Protein AF-A0A957LG34-F1 (afdb_monomer_lite)

Radius of gyration: 26.63 Å; chains: 1; bounding box: 62×28×71 Å

Foldseek 3Di:
DDQDDLVNLLVLLVVLAPDDPVVSVVVSVVVSVVLVVQLVVQVVVVDDSRRSSVVSSVVVPSPVVSVVVCVVPVVQPVVLVVCLVVVLVVLLVVVVVLQADPVRDGDDPVVSVPDPVNVVSVVCLVCVLVPRDPPSVVSCVVSVVSVVVSCCVSVPPPPDPD

Structure (mmCIF, N/CA/C/O backbone):
data_AF-A0A957LG34-F1
#
_entry.id   AF-A0A957LG34-F1
#
loop_
_atom_site.group_PDB
_atom_site.id
_atom_site.type_symbol
_atom_site.label_atom_id
_atom_site.label_alt_id
_atom_site.label_comp_id
_atom_site.label_asym_id
_atom_site.label_entity_id
_atom_site.label_seq_id
_atom_site.pdbx_PDB_ins_code
_atom_site.Cartn_x
_atom_site.Cartn_y
_atom_site.Cartn_z
_atom_site.occupancy
_atom_site.B_iso_or_equiv
_atom_site.auth_seq_id
_atom_site.auth_comp_id
_atom_site.auth_asym_id
_atom_site.auth_atom_id
_atom_site.pdbx_PDB_model_num
ATOM 1 N N . MET A 1 1 ? -19.732 -14.145 37.091 1.00 44.47 1 MET A N 1
ATOM 2 C CA . MET A 1 1 ? -19.958 -13.453 35.806 1.00 44.47 1 MET A CA 1
ATOM 3 C C . MET A 1 1 ? -18.801 -12.486 35.642 1.00 44.47 1 MET A C 1
ATOM 5 O O . MET A 1 1 ? -18.529 -11.758 36.591 1.00 44.47 1 MET A O 1
ATOM 9 N N . SER A 1 2 ? -18.022 -12.594 34.565 1.00 56.72 2 SER A N 1
ATOM 10 C CA . SER A 1 2 ? -16.926 -11.653 34.304 1.00 56.72 2 SER A CA 1
ATOM 11 C C . SER A 1 2 ? -17.531 -10.312 33.908 1.00 56.72 2 SER A C 1
ATOM 13 O O . SER A 1 2 ? -18.370 -10.292 33.012 1.00 56.72 2 SER A O 1
ATOM 15 N N . ARG A 1 3 ? -17.127 -9.226 34.573 1.00 71.00 3 ARG A N 1
ATOM 16 C CA . ARG A 1 3 ? -17.525 -7.873 34.170 1.00 71.00 3 ARG A CA 1
ATOM 17 C C . ARG A 1 3 ? -17.018 -7.614 32.757 1.00 71.00 3 ARG A C 1
ATOM 19 O O . ARG A 1 3 ? -15.857 -7.925 32.484 1.00 71.00 3 ARG A O 1
ATOM 26 N N . LEU A 1 4 ? -17.881 -7.068 31.906 1.00 77.25 4 LEU A N 1
ATOM 27 C CA . LEU A 1 4 ? -17.495 -6.602 30.579 1.00 77.25 4 LEU A CA 1
ATOM 28 C C . LEU A 1 4 ? -16.503 -5.437 30.736 1.00 77.25 4 LEU A C 1
ATOM 30 O O . LEU A 1 4 ? -16.741 -4.546 31.552 1.00 77.25 4 LEU A O 1
ATOM 34 N N . THR A 1 5 ? -15.400 -5.436 29.990 1.00 88.38 5 THR A N 1
ATOM 35 C CA . THR A 1 5 ? -14.422 -4.332 29.989 1.00 88.38 5 THR A CA 1
ATOM 36 C C . THR A 1 5 ? -14.232 -3.761 28.588 1.00 88.38 5 THR A C 1
ATOM 38 O O . THR A 1 5 ? -14.500 -4.438 27.597 1.00 88.38 5 THR A O 1
ATOM 41 N N . ILE A 1 6 ? -13.751 -2.515 28.495 1.00 86.69 6 ILE A N 1
ATOM 42 C CA . ILE A 1 6 ? -13.438 -1.865 27.209 1.00 86.69 6 ILE A CA 1
ATOM 43 C C . ILE A 1 6 ? -12.468 -2.731 26.396 1.00 86.69 6 ILE A C 1
ATOM 45 O O . ILE A 1 6 ? -12.694 -2.945 25.212 1.00 86.69 6 ILE A O 1
ATOM 49 N N . GLU A 1 7 ? -11.458 -3.319 27.041 1.00 89.94 7 GLU A N 1
ATOM 50 C CA . GLU A 1 7 ? -10.502 -4.209 26.370 1.00 89.94 7 GLU A CA 1
ATOM 51 C C . GLU A 1 7 ? -11.167 -5.444 25.754 1.00 89.94 7 GLU A C 1
ATOM 53 O O . GLU A 1 7 ? -10.808 -5.842 24.656 1.00 89.94 7 GLU A O 1
ATOM 58 N N . GLN A 1 8 ? -12.188 -6.019 26.398 1.00 86.56 8 GLN A N 1
ATOM 59 C CA . GLN A 1 8 ? -12.924 -7.147 25.818 1.00 86.56 8 GLN A CA 1
ATOM 60 C C . GLN A 1 8 ? -13.736 -6.740 24.585 1.00 86.56 8 GLN A C 1
ATOM 62 O O . GLN A 1 8 ? -13.879 -7.536 23.660 1.00 86.56 8 GLN A O 1
ATOM 67 N N . VAL A 1 9 ? -14.257 -5.509 24.558 1.00 84.19 9 VAL A N 1
ATOM 68 C CA . VAL A 1 9 ? -14.945 -4.957 23.380 1.00 84.19 9 VAL A CA 1
ATOM 69 C C . VAL A 1 9 ? -13.941 -4.703 22.254 1.00 84.19 9 VAL A C 1
ATOM 71 O O . VAL A 1 9 ? -14.201 -5.079 21.115 1.00 84.19 9 VAL A O 1
ATOM 74 N N . LEU A 1 10 ? -12.773 -4.137 22.568 1.00 88.38 10 LEU A N 1
ATOM 75 C CA . LEU A 1 10 ? -11.703 -3.912 21.594 1.00 88.38 10 LEU A CA 1
ATOM 76 C C . LEU A 1 10 ? -11.130 -5.225 21.047 1.00 88.38 10 LEU A C 1
ATOM 78 O O . LEU A 1 10 ? -10.883 -5.313 19.850 1.00 88.38 10 LEU A O 1
ATOM 82 N N . ASP A 1 11 ? -10.968 -6.257 21.878 1.00 87.75 11 ASP A N 1
ATOM 83 C CA . ASP A 1 11 ? -10.524 -7.582 21.433 1.00 87.75 11 ASP A CA 1
ATOM 84 C C . ASP A 1 11 ? -11.566 -8.261 20.533 1.00 87.75 11 ASP A C 1
ATOM 86 O O . ASP A 1 11 ? -11.199 -8.927 19.565 1.00 87.75 11 ASP A O 1
ATOM 90 N N . ALA A 1 12 ? -12.861 -8.065 20.806 1.00 83.25 12 ALA A N 1
ATOM 91 C CA . ALA A 1 12 ? -13.931 -8.539 19.932 1.00 83.25 12 ALA A CA 1
ATOM 92 C C . ALA A 1 12 ? -13.931 -7.809 18.578 1.00 83.25 12 ALA A C 1
ATOM 94 O O . ALA A 1 12 ? -14.074 -8.458 17.549 1.00 83.25 12 ALA A O 1
ATOM 95 N N . ILE A 1 13 ? -13.710 -6.488 18.566 1.00 82.12 13 ILE 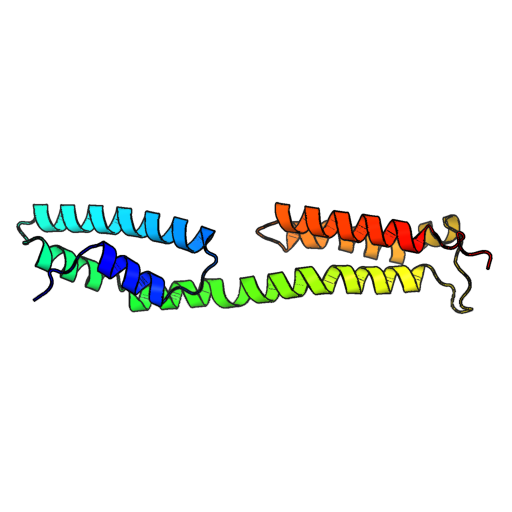A N 1
ATOM 96 C CA . ILE A 1 13 ? -13.540 -5.711 17.326 1.00 82.12 13 ILE A CA 1
ATOM 97 C C . ILE A 1 13 ? -12.297 -6.194 16.571 1.00 82.12 13 ILE A C 1
ATOM 99 O O . ILE A 1 13 ? -12.377 -6.486 15.384 1.00 82.12 13 ILE A O 1
ATOM 103 N N . ARG A 1 14 ? -11.158 -6.342 17.260 1.00 84.50 14 ARG A N 1
ATOM 104 C CA . ARG A 1 14 ? -9.899 -6.829 16.680 1.00 84.50 14 ARG A CA 1
ATOM 105 C C . ARG A 1 14 ? -10.065 -8.192 16.011 1.00 84.50 14 ARG A C 1
ATOM 107 O O . ARG A 1 14 ? -9.491 -8.404 14.953 1.00 84.50 14 ARG A O 1
ATOM 114 N N . ALA A 1 15 ? -10.828 -9.108 16.610 1.00 82.56 15 ALA A N 1
ATOM 115 C CA . ALA A 1 15 ? -11.057 -10.438 16.044 1.00 82.56 15 ALA A CA 1
ATOM 116 C C . ALA A 1 15 ? -11.789 -10.411 14.687 1.00 82.56 15 ALA A C 1
ATOM 118 O O . ALA A 1 15 ? -11.663 -11.363 13.919 1.00 82.56 15 ALA A O 1
ATOM 119 N N . GLU A 1 16 ? -12.517 -9.331 14.395 1.00 76.62 16 GLU A N 1
ATOM 120 C CA . GLU A 1 16 ? -13.251 -9.118 13.143 1.00 76.62 16 GLU A CA 1
ATOM 121 C C . GLU A 1 16 ? -12.487 -8.216 12.151 1.00 76.62 16 GLU A C 1
ATOM 123 O O . GLU A 1 16 ? -12.905 -8.066 11.007 1.00 76.62 16 GLU A O 1
ATOM 128 N N . LEU A 1 17 ? -11.365 -7.606 12.555 1.00 74.44 17 LEU A N 1
ATOM 129 C CA . LEU A 1 17 ? -10.555 -6.749 11.688 1.00 74.44 17 LEU A CA 1
ATOM 130 C C . LEU A 1 17 ? -9.450 -7.561 11.000 1.00 74.44 17 LEU A C 1
ATOM 132 O O . LEU A 1 17 ? -8.574 -8.119 11.653 1.00 74.44 17 LEU A O 1
ATOM 136 N N . ASP A 1 18 ? -9.444 -7.555 9.668 1.00 69.56 18 ASP A N 1
ATOM 137 C CA . ASP A 1 18 ? -8.323 -8.040 8.850 1.00 69.56 18 ASP A CA 1
ATOM 138 C C . ASP A 1 18 ? -7.586 -6.840 8.239 1.00 69.56 18 ASP A C 1
ATOM 140 O O . ASP A 1 18 ? -7.748 -6.511 7.064 1.00 69.56 18 ASP A O 1
ATOM 144 N N . LEU A 1 19 ? -6.857 -6.106 9.087 1.00 73.62 19 LEU A N 1
ATOM 145 C CA . LEU A 1 19 ? -6.119 -4.892 8.724 1.00 73.62 19 LEU A CA 1
ATOM 146 C C . LEU A 1 19 ? -4.623 -5.054 9.007 1.00 73.62 19 LEU A C 1
ATOM 148 O O . LEU A 1 19 ? -4.200 -5.850 9.849 1.00 73.62 19 LEU A O 1
ATOM 152 N N . SER A 1 20 ? -3.794 -4.240 8.349 1.00 73.94 20 SER A N 1
ATOM 153 C CA . SER A 1 20 ? -2.379 -4.143 8.711 1.00 73.94 20 SER A CA 1
ATOM 154 C C . SER A 1 20 ? -2.204 -3.738 10.186 1.00 73.94 20 SER A C 1
ATOM 156 O O . SER A 1 20 ? -2.971 -2.935 10.708 1.00 73.94 20 SER A O 1
ATOM 158 N N . ARG A 1 21 ? -1.150 -4.227 10.863 1.00 74.38 21 ARG A N 1
ATOM 159 C CA . ARG A 1 21 ? -0.906 -3.940 12.298 1.00 74.38 21 ARG A CA 1
ATOM 160 C C . ARG A 1 21 ? -0.874 -2.452 12.660 1.00 74.38 21 ARG A C 1
ATOM 162 O O . ARG A 1 21 ? -1.194 -2.100 13.787 1.00 74.38 21 ARG A O 1
ATOM 169 N N . GLU A 1 22 ? -0.407 -1.606 11.747 1.00 72.56 22 GLU A N 1
ATOM 170 C CA . GLU A 1 22 ? -0.316 -0.159 11.968 1.00 72.56 22 GLU A CA 1
ATOM 171 C C . GLU A 1 22 ? -1.708 0.475 11.912 1.00 72.56 22 GLU A C 1
ATOM 173 O O . GLU A 1 22 ? -2.102 1.165 12.846 1.00 72.56 22 GLU A O 1
ATOM 178 N N . THR A 1 23 ? -2.484 0.141 10.877 1.00 73.81 23 THR A N 1
ATOM 179 C CA . THR A 1 23 ? -3.870 0.599 10.717 1.00 73.81 23 THR A CA 1
ATOM 180 C C . THR A 1 23 ? -4.780 0.046 11.812 1.00 73.81 23 THR A C 1
ATOM 182 O O . THR A 1 23 ? -5.603 0.779 12.344 1.00 73.81 23 THR A O 1
ATOM 185 N N . GLU A 1 24 ? -4.607 -1.224 12.193 1.00 83.50 24 GLU A N 1
ATOM 186 C CA . GLU A 1 24 ? -5.322 -1.844 13.312 1.00 83.50 24 GLU A CA 1
ATOM 187 C C . GLU A 1 24 ? -5.062 -1.076 14.613 1.00 83.50 24 GLU A C 1
ATOM 189 O O . GLU A 1 24 ? -6.002 -0.755 15.334 1.00 83.50 24 GLU A O 1
ATOM 194 N N . TYR A 1 25 ? -3.799 -0.752 14.909 1.00 85.44 25 TYR A N 1
ATOM 195 C CA . TYR A 1 25 ? -3.442 -0.037 16.132 1.00 85.44 25 TYR A CA 1
ATOM 196 C C . TYR A 1 25 ? -4.044 1.372 16.175 1.00 85.44 25 TYR A C 1
ATOM 198 O O . TYR A 1 25 ? -4.655 1.736 17.177 1.00 85.44 25 TYR A O 1
ATOM 206 N N . GLU A 1 26 ? -3.894 2.150 15.099 1.00 83.62 26 GLU A N 1
ATOM 207 C CA . GLU A 1 26 ? -4.446 3.509 15.017 1.00 83.62 26 GLU A CA 1
ATOM 208 C C . GLU A 1 26 ? -5.971 3.507 15.169 1.00 83.62 26 GLU A C 1
ATOM 210 O O . GLU A 1 26 ? -6.517 4.271 15.966 1.00 83.62 26 GLU A O 1
ATOM 215 N N . LEU A 1 27 ? -6.648 2.598 14.466 1.00 84.56 27 LEU A N 1
ATOM 216 C CA . LEU A 1 27 ? -8.099 2.474 14.506 1.00 84.56 27 LEU A CA 1
ATOM 217 C C . LEU A 1 27 ? -8.603 2.035 15.888 1.00 84.56 27 LEU A C 1
ATOM 219 O O . LEU A 1 27 ? -9.571 2.599 16.395 1.00 84.56 27 LEU A O 1
ATOM 223 N N . LEU A 1 28 ? -7.965 1.041 16.514 1.00 89.31 28 LEU A N 1
ATOM 224 C CA . LEU A 1 28 ? -8.362 0.581 17.848 1.00 89.31 28 LEU A CA 1
ATOM 225 C C . LEU A 1 28 ? -8.137 1.657 18.915 1.00 89.31 28 LEU A C 1
ATOM 227 O O . LEU A 1 28 ? -8.929 1.736 19.853 1.00 89.31 28 LEU A O 1
ATOM 231 N N . GLU A 1 29 ? -7.104 2.491 18.775 1.00 92.44 29 GLU A N 1
ATOM 232 C CA . GLU A 1 29 ? -6.857 3.613 19.686 1.00 92.44 29 GLU A CA 1
ATOM 233 C C . GLU A 1 29 ? -7.912 4.720 19.524 1.00 92.44 29 GLU A C 1
ATOM 235 O O . GLU A 1 29 ? -8.422 5.246 20.515 1.00 92.44 29 GLU A O 1
ATOM 240 N N . GLU A 1 30 ? -8.314 5.034 18.290 1.00 87.75 30 GLU A N 1
ATOM 241 C CA . GLU A 1 30 ? -9.408 5.978 18.024 1.00 87.75 30 GLU A CA 1
ATOM 242 C C . GLU A 1 30 ? -10.747 5.460 18.575 1.00 87.75 30 GLU A C 1
ATOM 244 O O . GLU A 1 30 ? -11.460 6.169 19.295 1.00 87.75 30 GLU A O 1
ATOM 249 N N . ILE A 1 31 ? -11.064 4.190 18.307 1.00 87.94 31 ILE A N 1
ATOM 250 C CA . ILE A 1 31 ? -12.270 3.531 18.819 1.00 87.94 31 ILE A CA 1
ATOM 251 C C . ILE A 1 31 ? -12.268 3.505 20.349 1.00 87.94 31 ILE A C 1
ATOM 253 O O . ILE A 1 31 ? -13.306 3.776 20.954 1.00 87.94 31 ILE A O 1
ATOM 257 N N . ARG A 1 32 ? -11.123 3.215 20.981 1.00 92.25 32 ARG A N 1
ATOM 258 C CA . ARG A 1 32 ? -10.967 3.253 22.441 1.00 92.25 32 ARG A CA 1
ATOM 259 C C . ARG A 1 32 ? -11.364 4.614 22.998 1.00 92.25 32 ARG A C 1
ATOM 261 O O . ARG A 1 32 ? -12.203 4.653 23.894 1.00 92.25 32 ARG A O 1
ATOM 268 N N . GLY A 1 33 ? -10.823 5.701 22.445 1.00 91.06 33 GLY A N 1
ATOM 269 C CA . GLY A 1 33 ? -11.150 7.057 22.892 1.00 91.06 33 GLY A CA 1
ATOM 270 C C . GLY A 1 33 ? -12.650 7.348 22.807 1.00 91.06 33 GLY A C 1
ATOM 271 O O . GLY A 1 33 ? -13.256 7.825 23.765 1.00 91.06 33 GLY A O 1
ATOM 272 N N . HIS A 1 34 ? -13.294 6.969 21.701 1.00 88.75 34 HIS A N 1
ATOM 273 C CA . HIS A 1 34 ? -14.737 7.163 21.566 1.00 88.75 34 HIS A CA 1
ATOM 274 C C . HIS A 1 34 ? -15.577 6.275 22.495 1.00 88.75 34 HIS A C 1
ATOM 276 O O . HIS A 1 34 ? -16.638 6.705 22.958 1.00 88.75 34 HIS A O 1
ATOM 282 N N . LEU A 1 35 ? -15.127 5.050 22.776 1.00 89.12 35 LEU A N 1
ATOM 283 C CA . LEU A 1 35 ? -15.759 4.156 23.747 1.00 89.12 35 LEU A CA 1
ATOM 284 C C . LEU A 1 35 ? -15.670 4.734 25.161 1.00 89.12 35 LEU A C 1
ATOM 286 O O . LEU A 1 35 ? -16.684 4.781 25.856 1.00 89.12 35 LEU A O 1
ATOM 290 N N . GLU A 1 36 ? -14.494 5.210 25.566 1.00 92.31 36 GLU A N 1
ATOM 291 C CA . GLU A 1 36 ? -14.268 5.847 26.867 1.00 92.31 36 GLU A CA 1
ATOM 292 C C . GLU A 1 36 ? -15.161 7.082 27.048 1.00 92.31 36 GLU A C 1
ATOM 294 O O . GLU A 1 36 ? -15.888 7.178 28.043 1.00 92.31 36 GLU A O 1
ATOM 299 N N . ASP A 1 37 ? -15.198 7.970 26.051 1.00 92.44 37 ASP A N 1
ATOM 300 C CA . ASP A 1 37 ? -16.046 9.166 26.061 1.00 92.44 37 ASP A CA 1
ATOM 301 C C . ASP A 1 37 ? -17.540 8.815 26.154 1.00 92.44 37 ASP A C 1
ATOM 303 O O . ASP A 1 37 ? -18.298 9.406 26.934 1.00 92.44 37 ASP A O 1
ATOM 307 N N . ALA A 1 38 ? -17.987 7.826 25.375 1.00 89.00 38 ALA A N 1
ATOM 308 C CA . ALA A 1 38 ? -19.383 7.405 25.351 1.00 89.00 38 ALA A CA 1
ATOM 309 C C . ALA A 1 38 ? -19.810 6.717 26.659 1.00 89.00 38 ALA A C 1
ATOM 311 O O . ALA A 1 38 ? -20.928 6.946 27.138 1.00 89.00 38 ALA A O 1
ATOM 312 N N . VAL A 1 39 ? -18.931 5.914 27.265 1.00 90.19 39 VAL A N 1
ATOM 313 C CA . VAL A 1 39 ? -19.169 5.279 28.571 1.00 90.19 39 VAL A CA 1
ATOM 314 C C . VAL A 1 39 ? -19.238 6.333 29.668 1.00 90.19 39 VAL A C 1
ATOM 316 O O . VAL A 1 39 ? -20.193 6.325 30.447 1.00 90.19 39 VAL A O 1
ATOM 319 N N . ALA A 1 40 ? -18.303 7.286 29.696 1.00 91.00 40 ALA A N 1
ATOM 320 C CA . ALA A 1 40 ? -18.321 8.387 30.656 1.00 91.00 40 ALA A CA 1
ATOM 321 C C . ALA A 1 40 ? -19.616 9.214 30.544 1.00 91.00 40 ALA A C 1
ATOM 323 O O . ALA A 1 40 ? -20.248 9.542 31.553 1.00 91.00 40 ALA A O 1
ATOM 324 N N . ALA A 1 41 ? -20.079 9.483 29.319 1.00 89.44 41 ALA A N 1
ATOM 325 C CA . ALA A 1 41 ? -21.344 10.175 29.078 1.00 89.44 41 ALA A CA 1
ATOM 326 C C . ALA A 1 41 ? -22.572 9.376 29.558 1.00 89.44 41 ALA A C 1
ATOM 328 O O . ALA A 1 41 ? -23.537 9.965 30.052 1.00 89.44 41 ALA A O 1
ATOM 329 N N . ALA A 1 42 ? -22.557 8.047 29.429 1.00 87.75 42 ALA A N 1
ATOM 330 C CA . ALA A 1 42 ? -23.630 7.174 29.908 1.00 87.75 42 ALA A CA 1
ATOM 331 C C . ALA A 1 42 ? -23.632 7.029 31.442 1.00 87.75 42 ALA A C 1
ATOM 333 O O . ALA A 1 42 ? -24.703 7.019 32.059 1.00 87.75 42 ALA A O 1
ATOM 334 N N . GLN A 1 43 ? -22.455 6.992 32.067 1.00 89.94 43 GLN A N 1
ATOM 335 C CA . GLN A 1 43 ? -22.307 7.023 33.525 1.00 89.94 43 GLN A CA 1
ATOM 336 C C . GLN A 1 43 ? -22.779 8.357 34.114 1.00 89.94 43 GLN A C 1
ATOM 338 O O . GLN A 1 43 ? -23.484 8.372 35.122 1.00 89.94 43 GLN A O 1
ATOM 343 N N . ALA A 1 44 ? -22.485 9.480 33.450 1.00 90.38 44 ALA A N 1
ATOM 344 C CA . ALA A 1 44 ? -22.986 10.799 33.846 1.00 90.38 44 ALA A CA 1
ATOM 345 C C . ALA A 1 44 ? -24.526 10.895 33.816 1.00 90.38 44 ALA A C 1
ATOM 347 O O . ALA A 1 44 ? -25.110 11.722 34.513 1.00 90.38 44 ALA A O 1
ATOM 348 N N . GLN A 1 45 ? -25.193 10.022 33.053 1.00 88.81 45 GLN A N 1
ATOM 349 C CA . GLN A 1 45 ? -26.654 9.884 33.022 1.00 88.81 45 GLN A CA 1
ATOM 350 C C . GLN A 1 45 ? -27.200 8.948 34.117 1.00 88.81 45 GLN A C 1
ATOM 352 O O . GLN A 1 45 ? -28.397 8.664 34.141 1.00 88.81 45 GLN A O 1
ATOM 357 N N . GLY A 1 46 ? -26.348 8.484 35.036 1.00 88.81 46 GLY A N 1
ATOM 358 C CA . GLY A 1 46 ? -26.725 7.634 36.167 1.00 88.81 46 GLY A CA 1
ATOM 359 C C . GLY A 1 46 ? -26.795 6.143 35.841 1.00 88.81 46 GLY A C 1
ATOM 360 O O . GLY A 1 46 ? -27.356 5.380 36.625 1.00 88.81 46 GLY A O 1
ATOM 361 N N . THR A 1 47 ? -26.250 5.723 34.699 1.00 87.38 47 THR A N 1
ATOM 362 C CA . THR A 1 47 ? -26.155 4.303 34.337 1.00 87.38 47 THR A CA 1
ATOM 363 C C . THR A 1 47 ? -24.968 3.675 35.067 1.00 87.38 47 THR A C 1
ATOM 365 O O . THR A 1 47 ? -23.905 4.292 35.146 1.00 87.38 47 THR A O 1
ATOM 368 N N . ASP A 1 48 ? -25.119 2.460 35.596 1.00 89.31 48 ASP A N 1
ATOM 369 C CA . ASP A 1 48 ? -23.972 1.724 36.128 1.00 89.31 48 ASP A CA 1
ATOM 370 C C . ASP A 1 48 ? -22.973 1.393 35.008 1.00 89.31 48 ASP A C 1
ATOM 372 O O . ASP A 1 48 ? -23.330 1.323 33.834 1.00 89.31 48 ASP A O 1
ATOM 376 N N . GLU A 1 49 ? -21.706 1.223 35.376 1.00 83.38 49 GLU A N 1
ATOM 377 C CA . GLU A 1 49 ? -20.592 1.050 34.441 1.00 83.38 49 GLU A CA 1
ATOM 378 C C . GLU A 1 49 ? -20.782 -0.119 33.466 1.00 83.38 49 GLU A C 1
ATOM 380 O O . GLU A 1 49 ? -20.510 0.024 32.275 1.00 83.38 49 GLU A O 1
ATOM 385 N N . GLU A 1 50 ? -21.293 -1.252 33.945 1.00 84.69 50 GLU A N 1
ATOM 386 C CA . GLU A 1 50 ? -21.475 -2.453 33.129 1.00 84.69 50 GLU A CA 1
ATOM 387 C C . GLU A 1 50 ? -22.620 -2.265 32.124 1.00 84.69 50 GLU A C 1
ATOM 389 O O . GLU A 1 50 ? -22.463 -2.542 30.932 1.00 84.69 50 GLU A O 1
ATOM 394 N N . THR A 1 51 ? -23.745 -1.700 32.568 1.00 84.88 51 THR A N 1
ATOM 395 C CA . THR A 1 51 ? -24.877 -1.371 31.690 1.00 84.88 51 THR A CA 1
ATOM 396 C C . THR A 1 51 ? -24.535 -0.250 30.703 1.00 84.88 51 THR A C 1
ATOM 398 O O . THR A 1 51 ? -24.972 -0.290 29.550 1.00 84.88 51 THR A O 1
ATOM 401 N N . ALA A 1 52 ? -23.743 0.743 31.118 1.00 86.31 52 ALA A N 1
ATOM 402 C CA . ALA A 1 52 ? -23.251 1.811 30.252 1.00 86.31 52 ALA A CA 1
ATOM 403 C C . ALA A 1 52 ? -22.403 1.237 29.113 1.00 86.31 52 ALA A C 1
ATOM 405 O O . ALA A 1 52 ? -22.652 1.547 27.948 1.00 86.31 52 ALA A O 1
ATOM 406 N N . LEU A 1 53 ? -21.458 0.357 29.444 1.00 85.31 53 LEU A N 1
ATOM 407 C CA . LEU A 1 53 ? -20.569 -0.268 28.475 1.00 85.31 53 LEU A CA 1
ATOM 408 C C . LEU A 1 53 ? -21.321 -1.193 27.511 1.00 85.31 53 LEU A C 1
ATOM 410 O O . LEU A 1 53 ? -21.102 -1.104 26.308 1.00 85.31 53 LEU A O 1
ATOM 414 N N . LEU A 1 54 ? -22.259 -2.009 28.003 1.00 84.31 54 LEU A N 1
ATOM 415 C CA . LEU A 1 54 ? -23.112 -2.846 27.149 1.00 84.31 54 LEU A CA 1
ATOM 416 C C . LEU A 1 54 ? -23.929 -2.008 26.162 1.00 84.31 54 LEU A C 1
ATOM 418 O O . LEU A 1 54 ? -23.970 -2.309 24.973 1.00 84.31 54 LEU A O 1
ATOM 422 N N . LYS A 1 55 ? -24.552 -0.929 26.643 1.00 84.06 55 LYS A N 1
ATOM 423 C CA . LYS A 1 55 ? -25.373 -0.042 25.812 1.00 84.06 55 LYS A CA 1
ATOM 424 C C . LYS A 1 55 ? -24.542 0.716 24.777 1.00 84.06 55 LYS A C 1
ATOM 426 O O . LYS A 1 55 ? -25.015 0.954 23.669 1.00 84.06 55 LYS A O 1
ATOM 431 N N . VAL A 1 56 ? -23.326 1.124 25.139 1.00 85.75 56 VAL A N 1
ATOM 432 C CA . VAL A 1 56 ? -22.395 1.791 24.222 1.00 85.75 56 VAL A CA 1
ATOM 433 C C . VAL A 1 56 ? -21.863 0.807 23.186 1.00 85.75 56 VAL A C 1
ATOM 435 O O . VAL A 1 56 ? -21.882 1.149 22.012 1.00 85.75 56 VAL A O 1
ATOM 438 N N . ALA A 1 57 ? -21.465 -0.404 23.584 1.00 83.06 57 ALA A N 1
ATOM 439 C CA . ALA A 1 57 ? -20.986 -1.443 22.672 1.00 83.06 57 ALA A CA 1
ATOM 440 C C . ALA A 1 57 ? -22.061 -1.866 21.655 1.00 83.06 57 ALA A C 1
ATOM 442 O O . ALA A 1 57 ? -21.771 -1.969 20.466 1.00 83.06 57 ALA A O 1
ATOM 443 N N . ASP A 1 58 ? -23.308 -2.028 22.108 1.00 82.81 58 ASP A N 1
ATOM 444 C CA . ASP A 1 58 ? -24.466 -2.306 21.247 1.00 82.81 58 ASP A CA 1
ATOM 445 C C . ASP A 1 58 ? -24.714 -1.158 20.255 1.00 82.81 58 ASP A C 1
ATOM 447 O O . ASP A 1 58 ? -24.845 -1.370 19.053 1.00 82.81 58 ASP A O 1
ATOM 451 N N . LYS A 1 59 ? -24.667 0.093 20.733 1.00 80.00 59 LYS A N 1
ATOM 452 C CA . LYS A 1 59 ? -24.827 1.282 19.882 1.00 80.00 59 LYS A CA 1
ATOM 453 C C . LYS A 1 59 ? -23.668 1.484 18.901 1.00 80.00 59 LYS A C 1
ATOM 455 O O . LYS A 1 59 ? -23.878 2.066 17.839 1.00 80.00 59 LYS A O 1
ATOM 460 N N . PHE A 1 60 ? -22.462 1.055 19.265 1.00 75.62 60 PHE A N 1
ATOM 461 C CA . PHE A 1 60 ? -21.289 1.115 18.399 1.00 75.62 60 PHE A CA 1
ATOM 462 C C . PHE A 1 60 ? -21.384 0.141 17.224 1.00 75.62 60 PHE A C 1
ATOM 464 O O . PHE A 1 60 ? -20.707 0.370 16.230 1.00 75.62 60 PHE A O 1
ATOM 471 N N . GLY A 1 61 ? -22.219 -0.903 17.310 1.00 68.06 61 GLY A N 1
ATOM 472 C CA . GLY A 1 61 ? -22.409 -1.852 16.215 1.00 68.06 61 GLY A CA 1
ATOM 473 C C . GLY A 1 61 ? -21.103 -2.550 15.850 1.00 68.06 61 GLY A C 1
ATOM 474 O O . GLY A 1 61 ? -20.671 -2.490 14.707 1.00 68.06 61 GLY A O 1
ATOM 475 N N . VAL A 1 62 ? -20.437 -3.174 16.829 1.00 65.62 62 VAL A N 1
ATOM 476 C CA . VAL A 1 62 ? -19.116 -3.825 16.674 1.00 65.62 62 VAL A CA 1
ATOM 477 C C . VAL A 1 62 ? -19.044 -4.738 15.441 1.00 65.62 62 VAL A C 1
ATOM 479 O O . VAL A 1 62 ? -18.044 -4.733 14.729 1.00 65.62 62 VAL A O 1
ATOM 482 N N . SER A 1 63 ? -20.123 -5.471 15.153 1.00 58.94 63 SER A N 1
ATOM 483 C CA . SER A 1 63 ? -20.204 -6.346 13.980 1.00 58.94 63 SER A CA 1
ATOM 484 C C . SER A 1 63 ? -20.450 -5.572 12.678 1.00 58.94 63 SER A C 1
ATOM 486 O O . SER A 1 63 ? -19.777 -5.841 11.683 1.00 58.94 63 SER A O 1
ATOM 488 N N . GLU A 1 64 ? -21.353 -4.583 12.669 1.00 63.12 64 GLU A N 1
ATOM 489 C CA . GLU A 1 64 ? -21.614 -3.771 11.473 1.00 63.12 64 GLU A CA 1
ATOM 490 C C . GLU A 1 64 ? -20.434 -2.863 11.096 1.00 63.12 64 GLU A C 1
ATOM 492 O O . GLU A 1 64 ? -20.141 -2.698 9.913 1.00 63.12 64 GLU A O 1
ATOM 497 N N . VAL A 1 65 ? -19.733 -2.292 12.079 1.00 66.75 65 VAL A N 1
ATOM 498 C CA . VAL A 1 65 ? -18.546 -1.450 11.867 1.00 66.75 65 VAL A CA 1
ATOM 499 C C . VAL A 1 65 ? -17.377 -2.290 11.361 1.00 66.75 65 VAL A C 1
ATOM 501 O O . VAL A 1 65 ? -16.715 -1.870 10.413 1.00 66.75 65 VAL A O 1
ATOM 504 N N . GLY A 1 66 ? -17.170 -3.491 11.915 1.00 62.47 66 GLY A N 1
ATOM 505 C CA . GLY A 1 66 ? -16.174 -4.444 11.416 1.00 62.47 66 GLY A CA 1
ATOM 506 C C . GLY A 1 66 ? -16.416 -4.816 9.951 1.00 62.47 66 GLY A C 1
ATOM 507 O O . GLY A 1 66 ? -15.523 -4.656 9.122 1.00 62.47 66 GLY A O 1
ATOM 508 N N . GLN A 1 67 ? -17.649 -5.195 9.596 1.00 61.56 67 GLN A N 1
ATOM 509 C CA . GLN A 1 67 ? -18.001 -5.550 8.214 1.00 61.56 67 GLN A CA 1
ATOM 510 C C . GLN A 1 67 ? -17.903 -4.365 7.245 1.00 61.56 67 GLN A C 1
ATOM 512 O O . GLN A 1 67 ? -17.352 -4.516 6.156 1.00 61.56 67 GLN A O 1
ATOM 517 N N . ALA A 1 68 ? -18.375 -3.176 7.631 1.00 64.69 68 ALA A N 1
ATOM 518 C CA . ALA A 1 68 ? -18.305 -1.989 6.777 1.00 64.69 68 ALA A CA 1
ATOM 519 C C . ALA A 1 68 ? -16.857 -1.519 6.543 1.00 64.69 68 ALA A C 1
ATOM 521 O O . ALA A 1 68 ? -16.502 -1.119 5.432 1.00 64.69 68 ALA A O 1
ATOM 522 N N . LEU A 1 69 ? -16.001 -1.590 7.569 1.00 61.34 69 LEU A N 1
ATOM 523 C CA . LEU A 1 69 ? -14.575 -1.279 7.443 1.00 61.34 69 LEU A CA 1
ATOM 524 C C . LEU A 1 69 ? -13.840 -2.324 6.602 1.00 61.34 69 LEU A C 1
ATOM 526 O O . LEU A 1 69 ? -12.989 -1.958 5.787 1.00 61.34 69 LEU A O 1
ATOM 530 N N . GLN A 1 70 ? -14.207 -3.599 6.740 1.00 61.94 70 GLN A N 1
ATOM 531 C CA . GLN A 1 70 ? -13.620 -4.682 5.961 1.00 61.94 70 GLN A CA 1
ATOM 532 C C . GLN A 1 70 ? -14.015 -4.613 4.482 1.00 61.94 70 GLN A C 1
ATOM 534 O O . GLN A 1 70 ? -13.151 -4.771 3.623 1.00 61.94 70 GLN A O 1
ATOM 539 N N . GLU A 1 71 ? -15.263 -4.277 4.151 1.00 65.44 71 GLU A N 1
ATOM 540 C CA . GLU A 1 71 ? -15.675 -4.031 2.760 1.00 65.44 71 GLU A CA 1
ATOM 541 C C . GLU A 1 71 ? -14.925 -2.851 2.121 1.00 65.44 71 GLU A C 1
ATOM 543 O O . GLU A 1 71 ? -14.639 -2.875 0.921 1.00 65.44 71 GLU A O 1
ATOM 548 N N . LEU A 1 72 ? -14.551 -1.845 2.917 1.00 60.81 72 LEU A N 1
ATOM 549 C CA . LEU A 1 72 ? -13.773 -0.695 2.455 1.00 60.81 72 LEU A CA 1
ATOM 550 C C . LEU A 1 72 ? -12.277 -1.003 2.247 1.00 60.81 72 LEU A C 1
ATOM 552 O O . LEU A 1 72 ? -11.662 -0.354 1.402 1.00 60.81 72 LEU A O 1
ATOM 556 N N . HIS A 1 73 ? -11.691 -1.966 2.973 1.00 59.09 73 HIS A N 1
ATOM 557 C CA . HIS A 1 73 ? -10.232 -2.207 2.982 1.00 59.09 73 HIS A CA 1
ATOM 558 C C . HIS A 1 73 ? -9.785 -3.530 2.330 1.00 59.09 73 HIS A C 1
ATOM 560 O O . HIS A 1 73 ? -8.691 -3.589 1.762 1.00 59.09 73 HIS A O 1
ATOM 566 N N . ALA A 1 74 ? -10.620 -4.574 2.331 1.00 56.28 74 ALA A N 1
ATOM 567 C CA . ALA A 1 74 ? -10.258 -5.912 1.847 1.00 56.28 74 ALA A CA 1
ATOM 568 C C . ALA A 1 74 ? -9.795 -5.997 0.372 1.00 56.28 74 ALA A C 1
ATOM 570 O O . ALA A 1 74 ? -8.938 -6.832 0.077 1.00 56.28 74 ALA A O 1
ATOM 571 N N . PRO A 1 75 ? -10.283 -5.177 -0.587 1.00 55.91 75 PRO A N 1
ATOM 572 C CA . PRO A 1 75 ? -9.835 -5.311 -1.975 1.00 55.91 75 PRO A CA 1
ATOM 573 C C . PRO A 1 75 ? -8.480 -4.649 -2.268 1.00 55.91 75 PRO A C 1
ATOM 575 O O . PRO A 1 75 ? -7.909 -4.909 -3.328 1.00 55.91 75 PRO A O 1
ATOM 578 N N . TRP A 1 76 ? -7.984 -3.761 -1.398 1.00 57.88 76 TRP A N 1
ATOM 579 C CA . TRP A 1 76 ? -6.874 -2.869 -1.752 1.00 57.88 76 TRP A CA 1
ATOM 580 C C . TRP A 1 76 ? -5.509 -3.436 -1.357 1.00 57.88 76 TRP A C 1
ATOM 582 O O . TRP A 1 76 ? -4.624 -3.481 -2.207 1.00 57.88 76 TRP A O 1
ATOM 592 N N . GLU A 1 77 ? -5.335 -3.980 -0.149 1.00 63.09 77 GLU A N 1
ATOM 593 C CA . GLU A 1 77 ? -3.993 -4.354 0.332 1.00 63.09 77 GLU A CA 1
ATOM 594 C C . GLU A 1 77 ? -3.352 -5.518 -0.451 1.00 63.09 77 GLU A C 1
ATOM 596 O O . GLU A 1 77 ? -2.169 -5.471 -0.805 1.00 63.09 77 GLU A O 1
ATOM 601 N N . SER A 1 78 ? -4.116 -6.565 -0.782 1.00 66.50 78 SER A N 1
ATOM 602 C CA . SER A 1 78 ? -3.570 -7.733 -1.495 1.00 66.50 78 SER A CA 1
ATOM 603 C C . SER A 1 78 ? -3.281 -7.417 -2.963 1.00 66.50 78 SER A C 1
ATOM 605 O O . SER A 1 78 ? -2.252 -7.831 -3.502 1.00 66.50 78 SER A O 1
ATOM 607 N N . ALA A 1 79 ? -4.172 -6.666 -3.616 1.00 68.62 79 ALA A N 1
ATOM 608 C CA . ALA A 1 79 ? -3.987 -6.230 -4.996 1.00 68.62 79 ALA A CA 1
ATOM 609 C C . ALA A 1 79 ? -2.786 -5.283 -5.118 1.00 68.62 79 ALA A C 1
ATOM 611 O O . ALA A 1 79 ? -1.990 -5.409 -6.051 1.00 68.62 79 ALA A O 1
ATOM 612 N N . GLU A 1 80 ? -2.614 -4.393 -4.143 1.00 70.62 80 GLU A N 1
ATOM 613 C CA . GLU A 1 80 ? -1.490 -3.470 -4.053 1.00 70.62 80 GLU A CA 1
ATOM 614 C C . GLU A 1 80 ? -0.161 -4.230 -3.892 1.00 70.62 80 GLU A C 1
ATOM 616 O O . GLU A 1 80 ? 0.777 -4.007 -4.662 1.00 70.62 80 GLU A O 1
ATOM 621 N N . ALA A 1 81 ? -0.092 -5.219 -2.996 1.00 72.50 81 ALA A N 1
ATOM 622 C CA . ALA A 1 81 ? 1.096 -6.061 -2.833 1.00 72.50 81 ALA A CA 1
ATOM 623 C C . ALA A 1 81 ? 1.438 -6.867 -4.102 1.00 72.50 81 ALA A C 1
ATOM 625 O O . ALA A 1 81 ? 2.596 -6.908 -4.528 1.00 72.50 81 ALA A O 1
ATOM 626 N N . ILE A 1 82 ? 0.434 -7.468 -4.751 1.00 78.75 82 ILE A N 1
ATOM 627 C CA . ILE A 1 82 ? 0.619 -8.211 -6.007 1.00 78.75 82 ILE A CA 1
ATOM 628 C C . ILE A 1 82 ? 1.144 -7.281 -7.105 1.00 78.75 82 ILE A C 1
ATOM 630 O O . ILE A 1 82 ? 2.110 -7.623 -7.794 1.00 78.75 82 ILE A O 1
ATOM 634 N N . MET A 1 83 ? 0.556 -6.091 -7.252 1.00 76.62 83 MET A N 1
ATOM 635 C CA . MET A 1 83 ? 0.992 -5.091 -8.227 1.00 76.62 83 MET A CA 1
ATOM 636 C C . MET A 1 83 ? 2.415 -4.602 -7.942 1.00 76.62 83 MET A C 1
ATOM 638 O O . MET A 1 83 ? 3.207 -4.481 -8.877 1.00 76.62 83 MET A O 1
ATOM 642 N N . ALA A 1 84 ? 2.775 -4.391 -6.673 1.00 74.81 84 ALA A N 1
ATOM 643 C CA . ALA A 1 84 ? 4.121 -3.988 -6.269 1.00 74.81 84 ALA A CA 1
ATOM 644 C C . ALA A 1 84 ? 5.190 -5.029 -6.644 1.00 74.81 84 ALA A C 1
ATOM 646 O O . ALA A 1 84 ? 6.311 -4.653 -6.982 1.00 74.81 84 ALA A O 1
ATOM 647 N N . CYS A 1 85 ? 4.850 -6.321 -6.640 1.00 78.81 85 CYS A N 1
ATOM 648 C CA . CYS A 1 85 ? 5.755 -7.392 -7.064 1.00 78.81 85 CYS A CA 1
ATOM 649 C C . CYS A 1 85 ? 5.755 -7.626 -8.582 1.00 78.81 85 CYS A C 1
ATOM 651 O O . CYS A 1 85 ? 6.808 -7.879 -9.168 1.00 78.81 85 CYS A O 1
ATOM 653 N N . PHE A 1 86 ? 4.589 -7.563 -9.227 1.00 81.62 86 PHE A N 1
ATOM 654 C CA . PHE A 1 86 ? 4.431 -7.920 -10.638 1.00 81.62 86 PHE A CA 1
ATOM 655 C C . PHE A 1 86 ? 4.897 -6.815 -11.591 1.00 81.62 86 PHE A C 1
ATOM 657 O O . PHE A 1 86 ? 5.622 -7.073 -12.555 1.00 81.62 86 PHE A O 1
ATOM 664 N N . LEU A 1 87 ? 4.502 -5.572 -11.315 1.00 81.38 87 LEU A N 1
ATOM 665 C CA . LEU A 1 87 ? 4.739 -4.428 -12.189 1.00 81.38 87 LEU A CA 1
ATOM 666 C C . LEU A 1 87 ? 6.236 -4.149 -12.483 1.00 81.38 87 LEU A C 1
ATOM 668 O O . LEU A 1 87 ? 6.549 -3.889 -13.649 1.00 81.38 87 LEU A O 1
ATOM 672 N N . PRO A 1 88 ? 7.183 -4.246 -11.523 1.00 77.00 88 PRO A N 1
ATOM 673 C CA . PRO A 1 88 ? 8.597 -4.027 -11.812 1.00 77.00 88 PRO A CA 1
ATOM 674 C C . PRO A 1 88 ? 9.175 -5.147 -12.686 1.00 77.00 88 PRO A C 1
ATOM 676 O O . PRO A 1 88 ? 9.884 -4.866 -13.652 1.00 77.00 88 PRO A O 1
ATOM 679 N N . VAL A 1 89 ? 8.810 -6.408 -12.423 1.00 80.44 89 VAL A N 1
ATOM 680 C CA . VAL A 1 89 ? 9.232 -7.557 -13.243 1.00 80.44 89 VAL A CA 1
ATOM 681 C C . VAL A 1 89 ? 8.724 -7.410 -14.675 1.00 80.44 89 VAL A C 1
ATOM 683 O O . VAL A 1 89 ? 9.490 -7.562 -15.625 1.00 80.44 89 VAL A O 1
ATOM 686 N N . PHE A 1 90 ? 7.452 -7.053 -14.842 1.00 82.69 90 PHE A N 1
ATOM 687 C CA . PHE A 1 90 ? 6.855 -6.838 -16.155 1.00 82.69 90 PHE A CA 1
ATOM 688 C C . PHE A 1 90 ? 7.525 -5.682 -16.916 1.00 82.69 90 PHE A C 1
ATOM 690 O O . PHE A 1 90 ? 7.877 -5.834 -18.087 1.00 82.69 90 PHE A O 1
ATOM 697 N N . ALA A 1 91 ? 7.786 -4.555 -16.246 1.00 80.94 91 ALA A N 1
ATOM 698 C CA . ALA A 1 91 ? 8.504 -3.428 -16.837 1.00 80.94 91 ALA A CA 1
ATOM 699 C C . ALA A 1 91 ? 9.939 -3.803 -17.248 1.00 80.94 91 ALA A C 1
ATOM 701 O O . ALA A 1 91 ? 10.378 -3.447 -18.344 1.00 80.94 91 ALA A O 1
ATOM 702 N N . ALA A 1 92 ? 10.655 -4.566 -16.418 1.00 79.19 92 ALA A N 1
ATOM 703 C CA . ALA A 1 92 ? 11.993 -5.053 -16.743 1.00 79.19 92 ALA A CA 1
ATOM 704 C C . ALA A 1 92 ? 11.992 -6.006 -17.945 1.00 79.19 92 ALA A C 1
ATOM 706 O O . ALA A 1 92 ? 12.889 -5.921 -18.781 1.00 79.19 92 ALA A O 1
ATOM 707 N N . LEU A 1 93 ? 10.983 -6.873 -18.080 1.00 81.19 93 LEU A N 1
ATOM 708 C CA . LEU A 1 93 ? 10.833 -7.737 -19.255 1.00 81.19 93 LEU A CA 1
ATOM 709 C C . LEU A 1 93 ? 10.612 -6.921 -20.533 1.00 81.19 93 LEU A C 1
ATOM 711 O O . LEU A 1 93 ? 11.258 -7.196 -21.545 1.00 81.19 93 LEU A O 1
ATOM 715 N N . ILE A 1 94 ? 9.762 -5.891 -20.481 1.00 81.44 94 ILE A N 1
ATOM 716 C CA . ILE A 1 94 ? 9.534 -4.994 -21.623 1.00 81.44 94 ILE A CA 1
ATOM 717 C C . ILE A 1 94 ? 10.818 -4.251 -21.987 1.00 81.44 94 ILE A C 1
ATOM 719 O O . ILE A 1 94 ? 11.186 -4.203 -23.159 1.00 81.44 94 ILE A O 1
ATOM 723 N N . LEU A 1 95 ? 11.526 -3.691 -21.006 1.00 76.25 95 LEU A N 1
ATOM 724 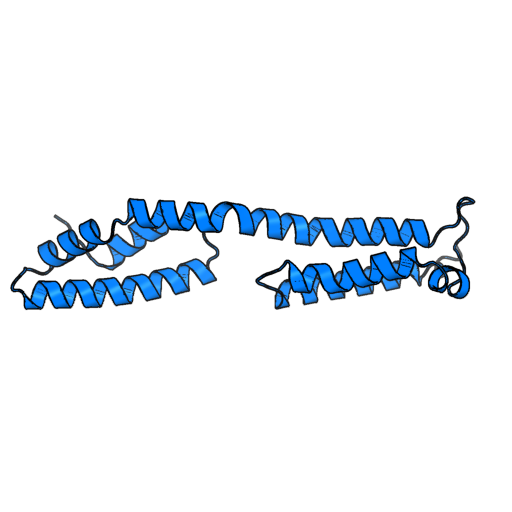C CA . LEU A 1 95 ? 12.778 -2.987 -21.277 1.00 76.25 95 LEU A CA 1
ATOM 725 C C . LEU A 1 95 ? 13.856 -3.915 -21.810 1.00 76.25 95 LEU A C 1
ATOM 727 O O . LEU A 1 95 ? 14.528 -3.557 -22.772 1.00 76.25 95 LEU A O 1
ATOM 731 N N . ARG A 1 96 ? 13.990 -5.117 -21.243 1.00 77.19 96 ARG A N 1
ATOM 732 C CA . ARG A 1 96 ? 14.891 -6.139 -21.773 1.00 77.19 96 ARG A CA 1
ATOM 733 C C . ARG A 1 96 ? 14.566 -6.406 -23.236 1.00 77.19 96 ARG A C 1
ATOM 735 O O . ARG A 1 96 ? 15.472 -6.409 -24.058 1.00 77.19 96 ARG A O 1
ATOM 742 N N . TRP A 1 97 ? 13.292 -6.577 -23.573 1.00 79.88 97 TRP A N 1
ATOM 743 C CA . TRP A 1 97 ? 12.878 -6.788 -24.955 1.00 79.88 97 TRP A CA 1
ATOM 744 C C . TRP A 1 97 ? 13.169 -5.580 -25.859 1.00 79.88 97 TRP A C 1
ATOM 746 O O . TRP A 1 97 ? 13.585 -5.764 -26.994 1.00 79.88 97 TRP A O 1
ATOM 756 N N . LEU A 1 98 ? 13.034 -4.350 -25.356 1.00 77.50 98 LEU A N 1
ATOM 757 C CA . LEU A 1 98 ? 13.366 -3.131 -26.104 1.00 77.50 98 LEU A CA 1
ATOM 758 C C . LEU A 1 98 ? 14.871 -2.939 -26.341 1.00 77.50 98 LEU A C 1
ATOM 760 O O . LEU A 1 98 ? 15.234 -2.278 -27.316 1.00 77.50 98 LEU A O 1
ATOM 764 N N . VAL A 1 99 ? 15.714 -3.488 -25.461 1.00 76.69 99 VAL A N 1
ATOM 765 C CA . VAL A 1 99 ? 17.183 -3.436 -25.551 1.00 76.69 99 VAL A CA 1
ATOM 766 C C . VAL A 1 99 ? 17.733 -4.406 -26.593 1.00 76.69 99 VAL A C 1
ATOM 768 O O . VAL A 1 99 ? 18.786 -4.134 -27.160 1.00 76.69 99 VAL A O 1
ATOM 771 N N . PHE A 1 100 ? 17.041 -5.504 -26.892 1.00 76.62 100 PHE A N 1
ATOM 772 C CA . PHE A 1 100 ? 17.464 -6.427 -27.945 1.00 76.62 100 PHE A CA 1
ATOM 773 C C . PHE A 1 100 ? 16.784 -6.092 -29.275 1.00 76.62 100 PHE A C 1
ATOM 775 O O . PHE A 1 100 ? 15.583 -5.827 -29.351 1.00 76.62 100 PHE A O 1
ATOM 782 N N . ALA A 1 101 ? 17.562 -6.083 -30.351 1.00 70.00 101 ALA A N 1
ATOM 783 C CA . ALA A 1 101 ? 17.037 -5.985 -31.699 1.00 70.00 101 ALA A CA 1
ATOM 784 C C . ALA A 1 101 ? 16.361 -7.315 -32.096 1.00 70.00 101 ALA A C 1
ATOM 786 O O . ALA A 1 101 ? 16.580 -8.343 -31.450 1.00 70.00 101 ALA A O 1
ATOM 787 N N . PRO A 1 102 ? 15.510 -7.331 -33.143 1.00 70.81 102 PRO A N 1
ATOM 788 C CA . PRO A 1 102 ? 14.814 -8.548 -33.579 1.00 70.81 102 PRO A CA 1
ATOM 789 C C . PRO A 1 102 ? 15.752 -9.701 -33.967 1.00 70.81 102 PRO A C 1
ATOM 791 O O . PRO A 1 102 ? 15.337 -10.855 -33.972 1.00 70.81 102 PRO A O 1
ATOM 794 N N . ASP A 1 103 ? 17.006 -9.385 -34.290 1.00 71.75 103 ASP A N 1
ATOM 795 C CA . ASP A 1 103 ? 18.085 -10.328 -34.589 1.00 71.75 103 ASP A CA 1
ATOM 796 C C . ASP A 1 103 ? 18.821 -10.841 -33.332 1.00 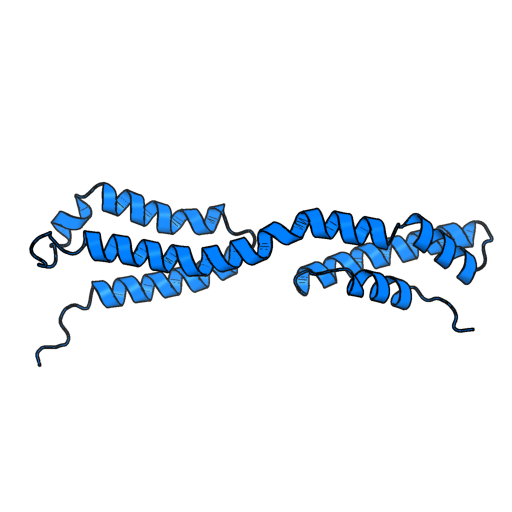71.75 103 ASP A C 1
ATOM 798 O O . ASP A 1 103 ? 19.759 -11.627 -33.441 1.00 71.75 103 ASP A O 1
ATOM 802 N N . GLY A 1 104 ? 18.391 -10.422 -32.137 1.00 69.19 104 GLY A N 1
ATOM 803 C CA . GLY A 1 104 ? 18.977 -10.797 -30.851 1.00 69.19 104 GLY A CA 1
ATOM 804 C C . GLY A 1 104 ? 20.226 -10.000 -30.470 1.00 69.19 104 GLY A C 1
ATOM 805 O O . GLY A 1 104 ? 20.782 -10.246 -29.398 1.00 69.19 104 GLY A O 1
ATOM 806 N N . SER A 1 105 ? 20.664 -9.045 -31.297 1.00 75.75 105 SER A N 1
ATOM 807 C CA . SER A 1 105 ? 21.809 -8.191 -30.974 1.00 75.75 105 SER A CA 1
ATOM 808 C C . SER A 1 105 ? 21.429 -7.113 -29.944 1.00 75.75 105 SER A C 1
ATOM 810 O O . SER A 1 105 ? 20.293 -6.628 -29.943 1.00 75.75 105 SER A O 1
ATOM 812 N N . PRO A 1 106 ? 22.330 -6.740 -29.017 1.00 71.75 106 PRO A N 1
ATOM 813 C CA . PRO A 1 106 ? 22.076 -5.625 -28.113 1.00 71.75 106 PRO A CA 1
ATOM 814 C C . PRO A 1 106 ? 22.081 -4.306 -28.901 1.00 71.75 106 PRO A C 1
ATOM 816 O O . PRO A 1 106 ? 23.059 -3.990 -29.580 1.00 71.75 106 PRO A O 1
ATOM 819 N N . LEU A 1 107 ? 21.003 -3.524 -28.799 1.00 75.88 107 LEU A N 1
ATOM 820 C CA . LEU A 1 107 ? 20.942 -2.176 -29.367 1.00 75.88 107 LEU A CA 1
ATOM 821 C C . LEU A 1 107 ? 21.920 -1.240 -28.660 1.00 75.88 107 LEU A C 1
ATOM 823 O O . LEU A 1 107 ? 22.088 -1.277 -27.438 1.00 75.88 107 LEU A O 1
ATOM 827 N N . GLY A 1 108 ? 22.505 -0.325 -29.432 1.00 76.12 108 GLY A N 1
ATOM 828 C CA . GLY A 1 108 ? 23.298 0.762 -28.876 1.00 76.12 108 GLY A CA 1
ATOM 829 C C . GLY A 1 108 ? 22.436 1.738 -28.068 1.00 76.12 108 GLY A C 1
ATOM 830 O O . GLY A 1 108 ? 21.285 2.015 -28.408 1.00 76.12 108 GLY A O 1
ATOM 831 N N . TRP A 1 109 ? 23.016 2.334 -27.022 1.00 69.69 109 TRP A N 1
ATOM 832 C CA . TRP A 1 109 ? 22.337 3.315 -26.161 1.00 69.69 109 TRP A CA 1
ATOM 833 C C . TRP A 1 109 ? 21.705 4.479 -26.931 1.00 69.69 109 TRP A C 1
ATOM 835 O O . TRP A 1 109 ? 20.599 4.904 -26.608 1.00 69.69 109 TRP A O 1
ATOM 845 N N . ALA A 1 110 ? 22.379 4.975 -27.972 1.00 78.56 110 ALA A N 1
ATOM 846 C CA . ALA A 1 110 ? 21.860 6.059 -28.801 1.00 78.56 110 ALA A CA 1
ATOM 847 C C . ALA A 1 110 ? 20.557 5.665 -29.518 1.00 78.56 110 ALA A C 1
ATOM 849 O O . ALA A 1 110 ? 19.617 6.452 -29.569 1.00 78.56 110 ALA A O 1
ATOM 850 N N . GLU A 1 111 ? 20.472 4.435 -30.022 1.00 80.00 111 GLU A N 1
ATOM 851 C CA . GLU A 1 111 ? 19.291 3.930 -30.726 1.00 80.00 111 GLU A CA 1
ATOM 852 C C . GLU A 1 111 ? 18.145 3.625 -29.758 1.00 80.00 111 GLU A C 1
ATOM 854 O O . GLU A 1 111 ? 16.985 3.883 -30.078 1.00 80.00 111 GLU A O 1
ATOM 859 N N . LEU A 1 112 ? 18.461 3.137 -28.554 1.00 75.81 112 LEU A N 1
ATOM 860 C CA . LEU A 1 112 ? 17.485 2.906 -27.489 1.00 75.81 112 LEU A CA 1
ATOM 861 C C . LEU A 1 112 ? 16.810 4.214 -27.045 1.00 75.81 112 LEU A C 1
ATOM 863 O O . LEU A 1 112 ? 15.585 4.277 -26.955 1.00 75.81 112 LEU A O 1
ATOM 867 N N . LEU A 1 113 ? 17.599 5.269 -26.814 1.00 80.88 113 LEU A N 1
ATOM 868 C CA . LEU A 1 113 ? 17.105 6.578 -26.364 1.00 80.88 113 LEU A CA 1
ATOM 869 C C . LEU A 1 113 ? 16.263 7.298 -27.424 1.00 80.88 113 LEU A C 1
ATOM 871 O O . LEU A 1 113 ? 15.459 8.163 -27.081 1.00 80.88 113 LEU A O 1
ATOM 875 N N . LEU A 1 114 ? 16.409 6.938 -28.698 1.00 85.06 114 LEU A N 1
ATOM 876 C CA . LEU A 1 114 ? 15.575 7.463 -29.779 1.00 85.06 114 LEU A CA 1
ATOM 877 C C . LEU A 1 114 ? 14.217 6.752 -29.881 1.00 85.06 114 LEU A C 1
ATOM 879 O O . LEU A 1 114 ? 13.332 7.247 -30.579 1.00 85.06 114 LEU A O 1
ATOM 883 N N . ARG A 1 115 ? 14.012 5.617 -29.194 1.00 82.81 115 ARG A N 1
ATOM 884 C CA . ARG A 1 115 ? 12.738 4.884 -29.226 1.00 82.81 115 ARG A CA 1
ATOM 885 C C . ARG A 1 115 ? 11.718 5.535 -28.285 1.00 82.81 115 ARG A C 1
ATOM 887 O O . ARG A 1 115 ? 11.903 5.493 -27.069 1.00 82.81 115 ARG A O 1
ATOM 894 N N . PRO A 1 116 ? 10.572 6.027 -28.793 1.00 83.69 116 PRO A N 1
ATOM 895 C CA . PRO A 1 116 ? 9.524 6.598 -27.942 1.00 83.69 116 PRO A CA 1
ATOM 896 C C . PRO A 1 116 ? 8.995 5.596 -26.906 1.00 83.69 116 PRO A C 1
ATOM 898 O O . PRO A 1 116 ? 8.692 5.965 -25.776 1.00 83.69 116 PRO A O 1
ATOM 901 N N . ALA A 1 117 ? 8.942 4.311 -27.273 1.00 79.69 117 ALA A N 1
ATOM 902 C CA . ALA A 1 117 ? 8.502 3.232 -26.392 1.00 79.69 117 ALA A CA 1
ATOM 903 C C . ALA A 1 117 ? 9.376 3.090 -25.135 1.00 79.69 117 ALA A C 1
ATOM 905 O O . ALA A 1 117 ? 8.844 2.811 -24.064 1.00 79.69 117 ALA A O 1
ATOM 906 N N . PHE A 1 118 ? 10.690 3.327 -25.241 1.00 81.00 118 PHE A N 1
ATOM 907 C CA . PHE A 1 118 ? 11.588 3.291 -24.087 1.00 81.00 118 PHE A CA 1
ATOM 908 C C . PHE A 1 118 ? 11.191 4.351 -23.058 1.00 81.00 118 PHE A C 1
ATOM 910 O O . PHE A 1 118 ? 11.011 4.032 -21.886 1.00 81.00 118 PHE A O 1
ATOM 917 N N . TRP A 1 119 ? 10.973 5.589 -23.506 1.00 80.31 119 TRP A N 1
ATOM 918 C CA . TRP A 1 119 ? 10.567 6.685 -22.630 1.00 80.31 119 TRP A CA 1
ATOM 919 C C . TRP A 1 119 ? 9.200 6.449 -22.004 1.00 80.31 119 TRP A C 1
ATOM 921 O O . TRP A 1 119 ? 9.055 6.632 -20.803 1.00 80.31 119 TRP A O 1
ATOM 931 N N . ILE A 1 120 ? 8.222 5.968 -22.775 1.00 84.19 120 ILE A N 1
ATOM 932 C CA . ILE A 1 120 ? 6.890 5.646 -22.243 1.00 84.19 120 ILE A CA 1
ATOM 933 C C . ILE A 1 120 ? 6.997 4.614 -21.114 1.00 84.19 120 ILE A C 1
ATOM 935 O O . ILE A 1 120 ? 6.425 4.816 -20.044 1.00 84.19 120 ILE A O 1
ATOM 939 N N . VAL A 1 121 ? 7.760 3.537 -21.322 1.00 80.81 121 VAL A N 1
ATOM 940 C CA . VAL A 1 121 ? 7.928 2.470 -20.325 1.00 80.81 121 VAL A CA 1
ATOM 941 C C . VAL A 1 121 ? 8.731 2.957 -19.121 1.00 80.81 121 VAL A C 1
ATOM 943 O O . VAL A 1 121 ? 8.333 2.684 -17.995 1.00 80.81 121 VAL A O 1
ATOM 946 N N . ALA A 1 122 ? 9.812 3.712 -19.328 1.00 79.88 122 ALA A N 1
ATOM 947 C CA . ALA A 1 122 ? 10.632 4.259 -18.248 1.00 79.88 122 ALA A CA 1
ATOM 948 C C . ALA A 1 122 ? 9.851 5.265 -17.386 1.00 79.88 122 ALA A C 1
ATOM 950 O O . ALA A 1 122 ? 9.910 5.218 -16.159 1.00 79.88 122 ALA A O 1
ATOM 951 N N . THR A 1 123 ? 9.072 6.147 -18.014 1.00 81.88 123 THR A N 1
ATOM 952 C CA . THR A 1 123 ? 8.201 7.096 -17.314 1.00 81.88 123 THR A CA 1
ATOM 953 C C . THR A 1 123 ? 7.080 6.361 -16.581 1.00 81.88 123 THR A C 1
ATOM 955 O O . THR A 1 123 ? 6.872 6.613 -15.397 1.00 81.88 123 THR A O 1
ATOM 958 N N . ALA A 1 124 ? 6.398 5.404 -17.216 1.00 82.31 124 ALA A N 1
ATOM 959 C CA . ALA A 1 124 ? 5.370 4.607 -16.544 1.00 82.31 124 ALA A CA 1
ATOM 960 C C . ALA A 1 124 ? 5.947 3.839 -15.345 1.00 82.31 124 ALA A C 1
ATOM 962 O 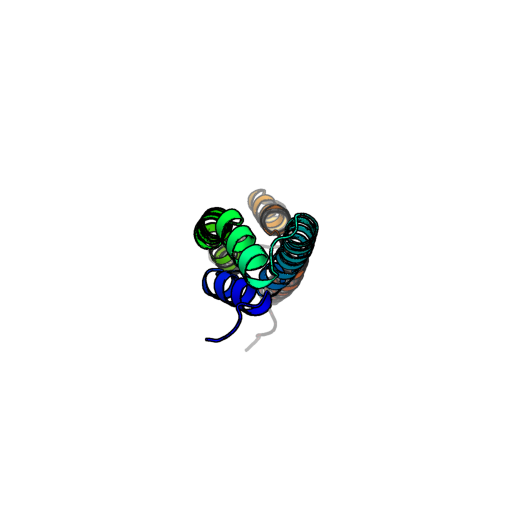O . ALA A 1 124 ? 5.398 3.894 -14.248 1.00 82.31 124 ALA A O 1
ATOM 963 N N . ALA A 1 125 ? 7.101 3.201 -15.521 1.00 79.12 125 ALA A N 1
ATOM 964 C CA . ALA A 1 125 ? 7.806 2.521 -14.449 1.00 79.12 125 ALA A CA 1
ATOM 965 C C . ALA A 1 125 ? 8.166 3.450 -13.285 1.00 79.12 125 ALA A C 1
ATOM 967 O O . ALA A 1 125 ? 8.130 3.013 -12.141 1.00 79.12 125 ALA A O 1
ATOM 968 N N . LEU A 1 126 ? 8.508 4.713 -13.544 1.00 78.56 126 LEU A N 1
ATOM 969 C CA . LEU A 1 126 ? 8.861 5.664 -12.492 1.00 78.56 126 LEU A CA 1
ATOM 970 C C . LEU A 1 126 ? 7.631 6.215 -11.756 1.00 78.56 126 LEU A C 1
ATOM 972 O O . LEU A 1 126 ? 7.660 6.357 -10.536 1.00 78.56 126 LEU A O 1
ATOM 976 N N . PHE A 1 127 ? 6.559 6.534 -12.486 1.00 82.19 127 PHE A N 1
ATOM 977 C CA . PHE A 1 127 ? 5.420 7.279 -11.941 1.00 82.19 127 PHE A CA 1
ATOM 978 C C . PHE A 1 127 ? 4.271 6.403 -11.438 1.00 82.19 127 PHE A C 1
ATOM 980 O O . PHE A 1 127 ? 3.603 6.796 -10.484 1.00 82.19 127 PHE A O 1
ATOM 987 N N . VAL A 1 128 ? 4.039 5.219 -12.015 1.00 81.06 128 VAL A N 1
ATOM 988 C CA . VAL A 1 128 ? 2.946 4.333 -11.573 1.00 81.06 128 VAL A CA 1
ATOM 989 C C . VAL A 1 128 ? 3.037 3.985 -10.079 1.00 81.06 128 VAL A C 1
ATOM 991 O O . VAL A 1 128 ? 2.012 4.090 -9.411 1.00 81.06 128 VAL A O 1
ATOM 994 N N . PRO A 1 129 ? 4.214 3.673 -9.500 1.00 72.38 129 PRO A N 1
ATOM 995 C CA . PRO A 1 129 ? 4.313 3.383 -8.072 1.00 72.38 129 PRO A CA 1
ATOM 996 C C . PRO A 1 129 ? 3.958 4.574 -7.180 1.00 72.38 129 PRO A C 1
ATOM 998 O O . PRO A 1 129 ? 3.390 4.408 -6.109 1.00 72.38 129 PRO A O 1
ATOM 1001 N N . ILE A 1 130 ? 4.288 5.787 -7.623 1.00 77.12 130 ILE A N 1
ATOM 1002 C CA . ILE A 1 130 ? 4.036 7.015 -6.861 1.00 77.12 130 ILE A CA 1
ATOM 1003 C C . ILE A 1 130 ? 2.533 7.315 -6.812 1.00 77.12 130 ILE A C 1
ATOM 1005 O O . ILE A 1 130 ? 2.048 7.862 -5.828 1.00 77.12 130 ILE A O 1
ATOM 1009 N N . LEU A 1 131 ? 1.805 6.964 -7.874 1.00 79.00 131 LEU A N 1
ATOM 1010 C CA . LEU A 1 131 ? 0.380 7.257 -8.014 1.00 79.00 131 LEU A CA 1
ATOM 1011 C C . LEU A 1 131 ? -0.528 6.143 -7.478 1.00 79.00 131 LEU A C 1
ATOM 1013 O O . LEU A 1 131 ? -1.642 6.439 -7.061 1.00 79.00 131 LEU A O 1
ATOM 1017 N N . GLN A 1 132 ? -0.081 4.884 -7.523 1.00 71.75 132 GLN A N 1
ATOM 1018 C CA . GLN A 1 132 ? -0.888 3.720 -7.133 1.00 71.75 132 GLN A CA 1
ATOM 1019 C C . GLN A 1 132 ? -0.688 3.294 -5.676 1.00 71.75 132 GLN A C 1
ATOM 1021 O O . GLN A 1 132 ? -1.607 2.715 -5.108 1.00 71.75 132 GLN A O 1
ATOM 1026 N N . PHE A 1 133 ? 0.484 3.541 -5.073 1.00 73.19 133 PHE A N 1
ATOM 1027 C CA . PHE A 1 133 ? 0.786 3.012 -3.741 1.00 73.19 133 PHE A CA 1
ATOM 1028 C C . PHE A 1 133 ? 0.513 4.029 -2.633 1.00 73.19 133 PHE A C 1
ATOM 1030 O O . PHE A 1 133 ? 1.161 5.077 -2.566 1.00 73.19 133 PHE A O 1
ATOM 1037 N N . GLN A 1 134 ? -0.383 3.690 -1.705 1.00 67.00 134 GLN A N 1
ATOM 1038 C CA . GLN A 1 134 ? -0.692 4.527 -0.539 1.00 67.00 134 GLN A CA 1
ATOM 1039 C C . GLN A 1 134 ? 0.534 4.614 0.390 1.00 67.00 134 GLN A C 1
ATOM 1041 O O . GLN A 1 134 ? 0.878 5.673 0.923 1.00 67.00 134 GLN A O 1
ATOM 1046 N N . ARG A 1 135 ? 1.293 3.512 0.479 1.00 69.06 135 ARG A N 1
ATOM 1047 C CA . ARG A 1 135 ? 2.579 3.399 1.193 1.00 69.06 135 ARG A CA 1
ATOM 1048 C C . ARG A 1 135 ? 3.782 3.700 0.287 1.00 69.06 135 ARG A C 1
ATOM 1050 O O . ARG A 1 135 ? 4.768 2.956 0.260 1.00 69.06 135 ARG A O 1
ATOM 1057 N N . TRP A 1 136 ? 3.726 4.825 -0.430 1.00 69.81 136 TRP A N 1
ATOM 1058 C CA . TRP A 1 136 ? 4.707 5.238 -1.448 1.00 69.81 136 TRP A CA 1
ATOM 1059 C C . TRP A 1 136 ? 6.179 5.142 -1.000 1.00 69.81 136 TRP A C 1
ATOM 1061 O O . TRP A 1 136 ? 7.043 4.785 -1.797 1.00 69.81 136 TRP A O 1
ATOM 1071 N N . ARG A 1 137 ? 6.490 5.389 0.282 1.00 73.38 137 ARG A N 1
ATOM 1072 C CA . ARG A 1 137 ? 7.865 5.337 0.819 1.00 73.38 137 ARG A CA 1
ATOM 1073 C C . ARG A 1 137 ? 8.515 3.954 0.696 1.00 73.38 137 ARG A C 1
ATOM 1075 O O . ARG A 1 137 ? 9.653 3.857 0.242 1.00 73.38 137 ARG A O 1
ATOM 1082 N N . TYR A 1 138 ? 7.809 2.894 1.087 1.00 68.25 138 TYR A N 1
ATOM 1083 C CA . TYR A 1 138 ? 8.344 1.526 1.045 1.00 68.25 138 TYR A CA 1
ATOM 1084 C C . TYR A 1 138 ? 8.368 0.981 -0.379 1.00 68.25 138 TYR A C 1
ATOM 1086 O O . TYR A 1 138 ? 9.348 0.349 -0.783 1.00 68.25 138 TYR A O 1
ATOM 1094 N N . ALA A 1 139 ? 7.326 1.301 -1.153 1.00 70.12 139 ALA A N 1
ATOM 1095 C CA . ALA A 1 139 ? 7.268 0.983 -2.568 1.00 70.12 139 ALA A CA 1
ATOM 1096 C C . ALA A 1 139 ? 8.478 1.579 -3.298 1.00 70.12 139 ALA A C 1
ATOM 1098 O O . ALA A 1 139 ? 9.215 0.831 -3.924 1.00 70.12 139 ALA A O 1
ATOM 1099 N N . ILE A 1 140 ? 8.774 2.874 -3.131 1.00 74.38 140 ILE A N 1
ATOM 1100 C CA . ILE A 1 140 ? 9.897 3.543 -3.811 1.00 74.38 140 ILE A CA 1
ATOM 1101 C C . ILE A 1 140 ? 11.258 2.941 -3.461 1.00 74.38 140 ILE A C 1
ATOM 1103 O O . ILE A 1 140 ? 12.101 2.831 -4.348 1.00 74.38 140 ILE A O 1
ATOM 1107 N N . VAL A 1 141 ? 11.504 2.544 -2.209 1.00 78.19 141 VAL A N 1
ATOM 1108 C CA . VAL A 1 141 ? 12.803 1.960 -1.819 1.00 78.19 141 VAL A CA 1
ATOM 1109 C C . VAL A 1 141 ? 13.019 0.605 -2.497 1.00 78.19 141 VAL A C 1
ATOM 1111 O O . VAL A 1 141 ? 14.056 0.396 -3.129 1.00 78.19 141 VAL A O 1
ATOM 1114 N N . SER A 1 142 ? 12.028 -0.290 -2.417 1.00 71.19 142 SER A N 1
ATOM 1115 C CA . SER A 1 142 ? 12.072 -1.598 -3.089 1.00 71.19 142 SER A CA 1
ATOM 1116 C C . SER A 1 142 ? 12.170 -1.438 -4.611 1.00 71.19 142 SER A C 1
ATOM 1118 O O . SER A 1 142 ? 12.984 -2.079 -5.278 1.00 71.19 142 SER A O 1
ATOM 1120 N N . TRP A 1 143 ? 11.400 -0.493 -5.149 1.00 82.00 143 TRP A N 1
ATOM 1121 C CA . TRP A 1 143 ? 11.355 -0.165 -6.566 1.00 82.00 143 TRP A CA 1
ATOM 1122 C C . TRP A 1 143 ? 12.687 0.382 -7.077 1.00 82.00 143 TRP A C 1
ATOM 1124 O O . TRP A 1 143 ? 13.220 -0.103 -8.070 1.00 82.00 143 TRP A O 1
ATOM 1134 N N . GLY A 1 144 ? 13.271 1.353 -6.377 1.00 81.00 144 GLY A N 1
ATOM 1135 C CA . GLY A 1 144 ? 14.573 1.924 -6.705 1.00 81.00 144 GLY A CA 1
ATOM 1136 C C . GLY A 1 144 ? 15.680 0.874 -6.666 1.00 81.00 144 GLY A C 1
ATOM 1137 O O . GLY A 1 144 ? 16.488 0.808 -7.590 1.00 81.00 144 GLY A O 1
ATOM 1138 N N . PHE A 1 145 ? 15.675 -0.001 -5.656 1.00 80.19 145 PHE A N 1
ATOM 1139 C CA . PHE A 1 145 ? 16.616 -1.118 -5.571 1.00 80.19 145 PHE A CA 1
ATOM 1140 C C . PHE A 1 145 ? 16.492 -2.069 -6.772 1.00 80.19 145 PHE A C 1
ATOM 1142 O O . PHE A 1 145 ? 17.494 -2.409 -7.404 1.00 80.19 145 PHE A O 1
ATOM 1149 N N . PHE A 1 146 ? 15.263 -2.436 -7.143 1.00 79.94 146 PHE A N 1
ATOM 1150 C CA . PHE A 1 146 ? 14.996 -3.258 -8.321 1.00 79.94 146 PHE A CA 1
ATOM 1151 C C . PHE A 1 146 ? 15.474 -2.595 -9.624 1.00 79.94 146 PHE A C 1
ATOM 1153 O O . PHE A 1 146 ? 16.079 -3.255 -10.473 1.00 79.94 146 PHE A O 1
ATOM 1160 N N . TRP A 1 147 ? 15.256 -1.287 -9.784 1.00 80.62 147 TRP A N 1
ATOM 1161 C CA . TRP A 1 147 ? 15.717 -0.543 -10.959 1.00 80.62 147 TRP A CA 1
ATOM 1162 C C . TRP A 1 147 ? 17.232 -0.439 -11.039 1.00 80.62 147 TRP A C 1
ATOM 1164 O O . TRP A 1 147 ? 17.786 -0.628 -12.118 1.00 80.62 147 TRP A O 1
ATOM 1174 N N . ILE A 1 148 ? 17.909 -0.205 -9.914 1.00 82.81 148 ILE A N 1
ATOM 1175 C CA . ILE A 1 148 ? 19.374 -0.216 -9.848 1.00 82.81 148 ILE A CA 1
ATOM 1176 C C . ILE A 1 148 ? 19.905 -1.579 -10.297 1.00 82.81 148 ILE A C 1
ATOM 1178 O O . ILE A 1 148 ? 20.791 -1.631 -11.148 1.00 82.81 148 ILE A O 1
ATOM 1182 N N . LEU A 1 149 ? 19.333 -2.678 -9.792 1.00 77.44 149 LEU A N 1
ATOM 1183 C CA . LEU A 1 149 ? 19.702 -4.027 -10.225 1.00 77.44 149 LEU A CA 1
ATOM 1184 C C . LEU A 1 149 ? 19.422 -4.255 -11.712 1.00 77.44 149 LEU A C 1
ATOM 1186 O O . LEU A 1 149 ? 20.273 -4.794 -12.411 1.00 77.44 149 LEU A O 1
ATOM 1190 N N . THR A 1 150 ? 18.268 -3.818 -12.215 1.00 75.06 150 THR A N 1
ATOM 1191 C CA . THR A 1 150 ? 17.904 -3.956 -13.633 1.00 75.06 150 THR A CA 1
ATOM 1192 C C . THR A 1 150 ? 18.878 -3.195 -14.525 1.00 75.06 150 THR A C 1
ATOM 1194 O O . THR A 1 150 ? 19.374 -3.750 -15.501 1.00 75.06 150 THR A O 1
ATOM 1197 N N . ILE A 1 151 ? 19.209 -1.951 -14.171 1.00 75.69 151 ILE A N 1
ATOM 1198 C CA . ILE A 1 151 ? 20.202 -1.148 -14.886 1.00 75.69 151 ILE A CA 1
ATOM 1199 C C . ILE A 1 151 ? 21.562 -1.835 -14.825 1.00 75.69 151 ILE A C 1
ATOM 1201 O O . ILE A 1 151 ? 22.181 -1.985 -15.870 1.00 75.69 151 ILE A O 1
ATOM 1205 N N . LEU A 1 152 ? 22.013 -2.309 -13.660 1.00 78.56 152 LEU A N 1
ATOM 1206 C CA . LEU A 1 152 ? 23.268 -3.055 -13.531 1.00 78.56 152 LEU A CA 1
ATOM 1207 C C . LEU A 1 152 ? 23.287 -4.285 -14.447 1.00 78.56 152 LEU A C 1
ATOM 1209 O O . LEU A 1 152 ? 24.210 -4.425 -15.235 1.00 78.56 152 LEU A O 1
ATOM 1213 N N . PHE A 1 153 ? 22.257 -5.131 -14.427 1.00 70.88 153 PHE A N 1
ATOM 1214 C CA . PHE A 1 153 ? 22.186 -6.331 -15.272 1.00 70.88 153 PHE A CA 1
ATOM 1215 C C . PHE A 1 153 ? 22.091 -6.026 -16.774 1.00 70.88 153 PHE A C 1
ATOM 1217 O O . PHE A 1 153 ? 22.619 -6.783 -17.585 1.00 70.88 153 PHE A O 1
ATOM 1224 N N . VAL A 1 154 ? 21.422 -4.936 -17.156 1.00 68.81 154 VAL A N 1
ATOM 1225 C CA . VAL A 1 154 ? 21.298 -4.506 -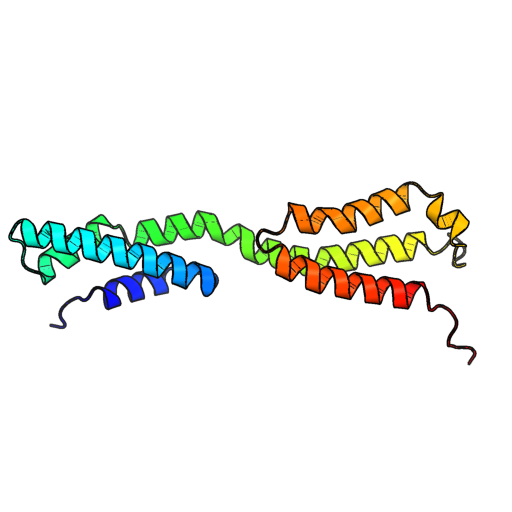18.559 1.00 68.81 154 VAL A CA 1
ATOM 1226 C C . VAL A 1 154 ? 22.562 -3.789 -19.049 1.00 68.81 154 VAL A C 1
ATOM 1228 O O . VAL A 1 154 ? 22.898 -3.907 -20.223 1.00 68.81 154 VAL A O 1
ATOM 1231 N N . THR A 1 155 ? 23.268 -3.063 -18.174 1.00 67.62 155 THR A N 1
ATOM 1232 C CA . THR A 1 155 ? 24.516 -2.323 -18.472 1.00 67.62 155 THR A CA 1
ATOM 1233 C C . THR A 1 155 ? 25.782 -3.158 -18.305 1.00 67.62 155 THR A C 1
ATOM 1235 O O . THR A 1 155 ? 26.820 -2.768 -18.834 1.00 67.62 155 THR A O 1
ATOM 1238 N N . LEU A 1 156 ? 25.704 -4.324 -17.653 1.00 66.50 156 LEU A N 1
ATOM 1239 C CA . LEU A 1 156 ? 26.784 -5.311 -17.554 1.00 66.50 156 LEU A CA 1
ATOM 1240 C C . LEU A 1 156 ? 26.702 -6.452 -18.598 1.00 66.50 156 LEU A C 1
ATOM 1242 O O . LEU A 1 156 ? 26.935 -7.605 -18.229 1.00 66.5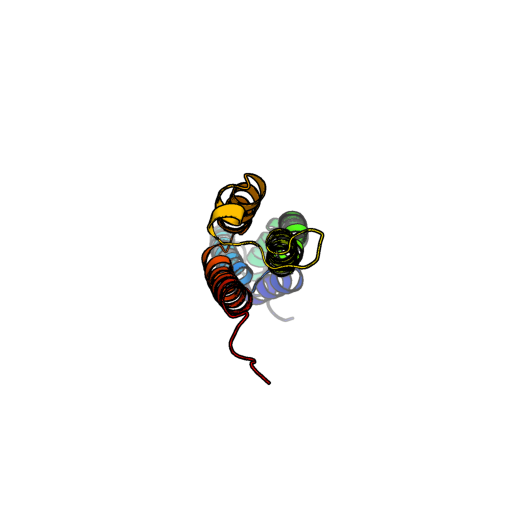0 156 LEU A O 1
ATOM 1246 N N . PRO A 1 157 ? 26.448 -6.240 -19.906 1.00 58.38 157 PRO A N 1
ATOM 1247 C CA . PRO A 1 157 ? 26.751 -7.268 -20.882 1.00 58.38 157 PRO A CA 1
ATOM 1248 C C . PRO A 1 157 ? 28.233 -7.120 -21.254 1.00 58.38 157 PRO A C 1
ATOM 1250 O O . PRO A 1 157 ? 28.515 -6.533 -22.286 1.00 58.38 157 PRO A O 1
ATOM 1253 N N . THR A 1 158 ? 29.187 -7.523 -20.396 1.00 53.81 158 THR A N 1
ATOM 1254 C CA . THR A 1 158 ? 30.630 -7.606 -20.777 1.00 53.81 158 THR A CA 1
ATOM 1255 C C . THR A 1 158 ? 31.606 -8.207 -19.746 1.00 53.81 158 THR A C 1
ATOM 1257 O O . THR A 1 158 ? 32.776 -8.348 -20.078 1.00 53.81 158 THR A O 1
ATOM 1260 N N . VAL A 1 159 ? 31.213 -8.625 -18.531 1.00 51.06 159 VAL A N 1
ATOM 1261 C CA . VAL A 1 159 ? 32.187 -9.234 -17.574 1.00 51.06 159 VAL A CA 1
ATOM 1262 C C . VAL A 1 159 ? 32.319 -10.763 -17.728 1.00 51.06 159 VAL A C 1
ATOM 1264 O O . VAL A 1 159 ? 32.917 -11.439 -16.899 1.00 51.06 159 VAL A O 1
ATOM 1267 N N . GLN A 1 160 ? 31.801 -11.336 -18.813 1.00 45.12 160 GLN A N 1
ATOM 1268 C CA . GLN A 1 160 ? 32.094 -12.719 -19.195 1.00 45.12 160 GLN A CA 1
ATOM 1269 C C . GLN A 1 160 ? 32.660 -12.755 -20.613 1.00 45.12 160 GLN A C 1
ATOM 1271 O O . GLN A 1 160 ? 31.991 -13.143 -21.564 1.00 45.12 160 GLN A O 1
ATOM 1276 N N . GLU A 1 161 ? 33.924 -12.349 -20.731 1.00 45.06 161 GLU A N 1
ATOM 1277 C CA . GLU A 1 161 ? 34.858 -13.124 -21.546 1.00 45.06 161 GLU A CA 1
ATOM 1278 C C . GLU A 1 161 ? 35.178 -14.411 -20.768 1.00 45.06 161 GLU A C 1
ATOM 1280 O O . GLU A 1 161 ? 36.011 -14.392 -19.863 1.00 45.06 161 GLU A O 1
ATOM 1285 N N . TRP A 1 162 ? 34.462 -15.498 -21.065 1.00 41.50 162 TRP A N 1
ATOM 1286 C CA . TRP A 1 162 ? 34.873 -16.879 -20.786 1.00 41.50 162 TRP A CA 1
ATOM 1287 C C . TRP A 1 162 ? 34.407 -17.766 -21.935 1.00 41.50 162 TRP A C 1
ATOM 1289 O O . TRP A 1 162 ? 33.194 -17.726 -22.245 1.00 41.50 162 TRP A O 1
#

Sequence (162 aa):
MSRLTIEQVLDAIRAELDLSRETEYELLEEIRGHLEDAVAAAQAQGTDEETALLKVADKFGVSEVGQALQELHAPWESAEAIMACFLPVFAALILRWLVFAPDGSPLGWAELLLRPAFWIVATAALFVPILQFQRWRYAIVSWGFFWILTILFVTLPTVQEW

pLDDT: mean 76.55, std 10.43, range [41.5, 92.44]

Secondary structure (DSSP, 8-state):
-PPP-HHHHHHHHHHH----HHHHHHHHHHHHHHHHHHHHHHHHTT--HHHHHHHHHHHHTHHHHHHHHHHHHTTTHHHHHHHHHHHHHHHHHHHHHHHB-TTSPBPPHHHHHT-HHHHHHHHHHHHHHHHH-TTHHHHHHHHHHHHHHHHHHHH-TTS---